Protein AF-A0A7G3B2Z1-F1 (afdb_monomer_lite)

Organism: Lutzomyia longipalpis (NCBI:txid7200)

pLDDT: mean 81.52, std 16.43, range [36.75, 95.81]

Sequence (131 aa):
MLILCGLMNSGLSIYLVARVGRSHYLDTGIISGFSAVALGFLGFRSRQCEWLPNRNYTSGYILVTVFSLLNCCGLLVLLALHPIPGTPIHDITTGVVLGLSSLTLLLISLGAISSRWCRSPPPDNRVDYVH

Foldseek 3Di:
DLLVLLCLQLVLLVVCCVPVNDDPLSVLSNVLSVLSNVVVVVVVVVCVPDVDDDPVLVVLNVVLSVLSVVLSVLSVCCVPVVDDPPDPSVVVSSVSNSVSSVVSVVSSVVSVVVCVVCVDPDPPPPPPPDD

Secondary structure (DSSP, 8-state):
-HHHHHHHHHHHHHHHHHHH---HHHHHHHHHHHHHHHHHHHHHHHHHH-SS--HHHHHHHHHHHHHHHHHHHHHHHHHHH-PPTTSHHHHHHHHHHHHHHHHHHHHHHHHHHHHHHT-SPPP--------

Structure (mmCIF, N/CA/C/O backbone):
data_AF-A0A7G3B2Z1-F1
#
_entry.id   AF-A0A7G3B2Z1-F1
#
loop_
_atom_site.group_PDB
_atom_site.id
_atom_site.type_symbol
_atom_site.label_atom_id
_atom_site.label_alt_id
_atom_site.label_comp_id
_atom_site.label_asym_id
_atom_site.label_entity_id
_atom_site.label_seq_id
_atom_site.pdbx_PDB_ins_code
_atom_site.Cartn_x
_atom_site.Cartn_y
_atom_site.Cartn_z
_atom_site.occupancy
_atom_site.B_iso_or_equiv
_atom_site.auth_seq_id
_atom_site.auth_comp_id
_atom_site.auth_asym_id
_atom_site.auth_atom_id
_atom_site.pdbx_PDB_model_num
ATOM 1 N N . MET A 1 1 ? 9.091 -7.914 -0.107 1.00 82.25 1 MET A N 1
ATOM 2 C CA . MET A 1 1 ? 8.582 -6.875 0.813 1.00 82.25 1 MET A CA 1
ATOM 3 C C . MET A 1 1 ? 7.325 -6.222 0.272 1.00 82.25 1 MET A C 1
ATOM 5 O O . MET A 1 1 ? 6.285 -6.498 0.842 1.00 82.25 1 MET A O 1
ATOM 9 N N . LEU A 1 2 ? 7.356 -5.503 -0.859 1.00 87.94 2 LEU A N 1
ATOM 10 C CA . LEU A 1 2 ? 6.140 -4.882 -1.412 1.00 87.94 2 LEU A CA 1
ATOM 11 C C . LEU A 1 2 ? 4.986 -5.871 -1.673 1.00 87.94 2 LEU A C 1
ATOM 13 O O . LEU A 1 2 ? 3.862 -5.593 -1.282 1.00 87.94 2 LEU A O 1
ATOM 17 N N . ILE A 1 3 ? 5.269 -7.050 -2.248 1.00 91.19 3 ILE A N 1
ATOM 18 C CA . ILE A 1 3 ? 4.255 -8.105 -2.463 1.00 91.19 3 ILE A CA 1
ATOM 19 C C . ILE A 1 3 ? 3.600 -8.525 -1.138 1.00 91.19 3 ILE A C 1
ATOM 21 O O . ILE A 1 3 ? 2.381 -8.567 -1.040 1.00 91.19 3 ILE A O 1
ATOM 25 N N . LEU A 1 4 ? 4.405 -8.796 -0.105 1.00 91.94 4 LEU A N 1
ATOM 26 C CA . LEU A 1 4 ? 3.907 -9.204 1.212 1.00 91.94 4 LEU A CA 1
ATOM 27 C C . LEU A 1 4 ? 3.074 -8.093 1.863 1.00 91.94 4 LEU A C 1
ATOM 29 O O . LEU A 1 4 ? 1.978 -8.363 2.339 1.00 91.94 4 LEU A O 1
ATOM 33 N N . CYS A 1 5 ? 3.543 -6.841 1.821 1.00 91.50 5 CYS A N 1
ATOM 34 C CA . CYS A 1 5 ? 2.786 -5.699 2.337 1.00 91.50 5 CYS A CA 1
ATOM 35 C C . CYS A 1 5 ? 1.478 -5.469 1.568 1.00 91.50 5 CYS A C 1
ATOM 37 O O . CYS A 1 5 ? 0.464 -5.167 2.185 1.00 91.50 5 CYS A O 1
ATOM 39 N N . GLY A 1 6 ? 1.472 -5.642 0.244 1.00 92.44 6 GLY A N 1
ATOM 40 C CA . GLY A 1 6 ? 0.263 -5.526 -0.571 1.00 92.44 6 GLY A CA 1
ATOM 41 C C . GLY A 1 6 ? -0.763 -6.622 -0.263 1.00 92.44 6 GLY A C 1
ATOM 42 O O . GLY A 1 6 ? -1.956 -6.331 -0.141 1.00 92.44 6 GLY A O 1
ATOM 43 N N . LEU A 1 7 ? -0.306 -7.863 -0.054 1.00 94.81 7 LEU A N 1
ATOM 44 C CA . LEU A 1 7 ? -1.153 -8.973 0.397 1.00 94.81 7 LEU A CA 1
ATOM 45 C C . LEU A 1 7 ? -1.700 -8.735 1.808 1.00 94.81 7 LEU A C 1
ATOM 47 O O . LEU A 1 7 ? -2.886 -8.942 2.038 1.00 94.81 7 LEU A O 1
ATOM 51 N N . MET A 1 8 ? -0.877 -8.252 2.741 1.00 94.50 8 MET A N 1
ATOM 52 C CA . MET A 1 8 ? -1.336 -7.902 4.089 1.00 94.50 8 MET A CA 1
ATOM 53 C C . MET A 1 8 ? -2.338 -6.743 4.071 1.00 94.50 8 MET A C 1
ATOM 55 O O . MET A 1 8 ? -3.372 -6.855 4.717 1.00 94.50 8 MET A O 1
ATOM 59 N N . ASN A 1 9 ? -2.101 -5.678 3.298 1.00 93.94 9 ASN A N 1
ATOM 60 C CA . ASN A 1 9 ? -3.034 -4.548 3.194 1.00 93.94 9 ASN A CA 1
ATOM 61 C C . ASN A 1 9 ? -4.385 -4.966 2.619 1.00 93.94 9 ASN A C 1
ATOM 63 O O . ASN A 1 9 ? -5.424 -4.634 3.187 1.00 93.94 9 ASN A O 1
ATOM 67 N N . SER A 1 10 ? -4.380 -5.705 1.508 1.00 94.75 10 SER A N 1
ATOM 68 C CA . SER A 1 10 ? -5.613 -6.210 0.898 1.00 94.75 10 SER A CA 1
ATOM 69 C C . SER A 1 10 ? -6.315 -7.220 1.809 1.00 94.75 10 SER A C 1
ATOM 71 O O . SER A 1 10 ? -7.514 -7.092 2.032 1.00 94.75 10 SER A O 1
ATOM 73 N N . GLY A 1 11 ? -5.575 -8.153 2.413 1.00 95.00 11 GLY A N 1
ATOM 74 C CA . GLY A 1 11 ? -6.103 -9.144 3.349 1.00 95.00 11 GLY A CA 1
ATOM 75 C C . GLY A 1 11 ? -6.731 -8.526 4.599 1.00 95.00 11 GLY A C 1
ATOM 76 O O . GLY A 1 11 ? -7.875 -8.846 4.918 1.00 95.00 11 GLY A O 1
ATOM 77 N N . LEU A 1 12 ? -6.036 -7.600 5.275 1.00 93.50 12 LEU A N 1
ATOM 78 C CA . LEU A 1 12 ? -6.590 -6.887 6.433 1.00 93.50 12 LEU A CA 1
ATOM 79 C C . LEU A 1 12 ? -7.799 -6.044 6.043 1.00 93.50 12 LEU A C 1
ATOM 81 O O . LEU A 1 12 ? -8.779 -6.014 6.780 1.00 93.50 12 LEU A O 1
ATOM 85 N N . SER A 1 13 ? -7.746 -5.377 4.890 1.00 93.19 13 SER A N 1
ATOM 86 C CA . SER A 1 13 ? -8.855 -4.537 4.443 1.00 93.19 13 SER A CA 1
ATOM 87 C C . SER A 1 13 ? -10.095 -5.383 4.135 1.00 93.19 13 SER A C 1
ATOM 89 O O . SER A 1 13 ? -11.176 -5.052 4.607 1.00 93.19 13 SER A O 1
ATOM 91 N N . ILE A 1 14 ? -9.949 -6.524 3.447 1.00 94.62 14 ILE A N 1
ATOM 92 C CA . ILE A 1 14 ? -11.046 -7.484 3.213 1.00 94.62 14 ILE A CA 1
ATOM 93 C C . ILE A 1 14 ? -11.581 -8.036 4.539 1.00 94.62 14 ILE A C 1
ATOM 95 O O . ILE A 1 14 ? -12.794 -8.121 4.727 1.00 94.62 14 ILE A O 1
ATOM 99 N N . TYR A 1 15 ? -10.694 -8.382 5.474 1.00 94.38 15 TYR A N 1
ATOM 100 C CA . TYR A 1 15 ? -11.091 -8.871 6.792 1.00 94.38 15 TYR A CA 1
ATOM 101 C C . TYR A 1 15 ? -11.908 -7.828 7.569 1.00 94.38 15 TYR A C 1
ATOM 103 O O . TYR A 1 15 ? -12.960 -8.149 8.124 1.00 94.38 15 TYR A O 1
ATOM 111 N N . LEU A 1 16 ? -11.465 -6.569 7.575 1.00 91.12 16 LEU A N 1
ATOM 112 C CA . LEU A 1 16 ? -12.187 -5.474 8.220 1.00 91.12 16 LEU A CA 1
ATOM 113 C C . LEU A 1 16 ? -13.525 -5.193 7.526 1.00 91.12 16 LEU A C 1
ATOM 115 O O . LEU A 1 16 ? -14.514 -4.991 8.226 1.00 91.12 16 LEU A O 1
ATOM 119 N N . VAL A 1 17 ? -13.602 -5.286 6.191 1.00 93.25 17 VAL A N 1
ATOM 120 C CA . VAL A 1 17 ? -14.882 -5.191 5.460 1.00 93.25 17 VAL A CA 1
ATOM 121 C C . VAL A 1 17 ? -15.844 -6.287 5.909 1.00 93.25 17 VAL A C 1
ATOM 123 O O . VAL A 1 17 ? -17.021 -6.013 6.137 1.00 93.25 17 VAL A O 1
ATOM 126 N N . ALA A 1 18 ? -15.354 -7.517 6.081 1.00 92.19 18 ALA A N 1
ATOM 127 C CA . ALA A 1 18 ? -16.176 -8.644 6.512 1.00 92.19 18 ALA A CA 1
ATOM 128 C C . ALA A 1 18 ? -16.678 -8.516 7.964 1.00 92.19 18 ALA A C 1
ATOM 130 O O . ALA A 1 18 ? -17.726 -9.066 8.293 1.00 92.19 18 ALA A O 1
ATOM 131 N N . ARG A 1 19 ? -15.942 -7.819 8.842 1.00 89.19 19 ARG A N 1
ATOM 132 C CA . ARG A 1 19 ? -16.263 -7.710 10.279 1.00 89.19 19 ARG A CA 1
ATOM 133 C C . ARG A 1 19 ? -17.006 -6.434 10.658 1.00 89.19 19 ARG A C 1
ATOM 135 O O . ARG A 1 19 ? -17.924 -6.497 11.466 1.00 89.19 19 ARG A O 1
ATOM 142 N N . VAL A 1 20 ? -16.569 -5.292 10.135 1.00 85.44 20 VAL A N 1
ATOM 143 C CA . VAL A 1 20 ? -17.062 -3.951 10.499 1.00 85.44 20 VAL A CA 1
ATOM 144 C C . VAL A 1 20 ? -18.074 -3.438 9.472 1.00 85.44 20 VAL A C 1
ATOM 146 O O . VAL A 1 20 ? -18.890 -2.573 9.777 1.00 85.44 20 VAL A O 1
ATOM 149 N N . GLY A 1 21 ? -18.062 -4.006 8.267 1.00 87.25 21 GLY A N 1
ATOM 150 C CA . GLY A 1 21 ? -18.872 -3.559 7.146 1.00 87.25 21 GLY A CA 1
ATOM 151 C C . GLY A 1 21 ? -18.062 -2.747 6.143 1.00 87.25 21 GLY A C 1
ATOM 152 O O . GLY A 1 21 ? -16.883 -2.439 6.327 1.00 87.25 21 GLY A O 1
ATOM 153 N N . ARG A 1 22 ? -18.707 -2.430 5.022 1.00 88.00 22 ARG A N 1
ATOM 154 C CA . ARG A 1 22 ? -18.057 -1.778 3.888 1.00 88.00 22 ARG A CA 1
ATOM 155 C C . ARG A 1 22 ? -17.885 -0.280 4.131 1.00 88.00 22 ARG A C 1
ATOM 157 O O . ARG A 1 22 ? -18.822 0.401 4.537 1.00 88.00 22 ARG A O 1
ATOM 164 N N . SER A 1 23 ? -16.705 0.239 3.813 1.00 89.94 23 SER A N 1
ATOM 165 C CA . SER A 1 23 ? -16.381 1.662 3.901 1.00 89.94 23 SER A CA 1
ATOM 166 C C . SER A 1 23 ? -15.413 2.069 2.786 1.00 89.94 23 SER A C 1
ATOM 168 O O . SER A 1 23 ? -14.662 1.247 2.257 1.00 89.94 23 SER A O 1
ATOM 170 N N . HIS A 1 24 ? -15.408 3.356 2.431 1.00 89.69 24 HIS A N 1
ATOM 171 C CA . HIS A 1 24 ? -14.580 3.859 1.331 1.00 89.69 24 HIS A CA 1
ATOM 172 C C . HIS A 1 24 ? -13.075 3.688 1.573 1.00 89.69 24 HIS A C 1
ATOM 174 O O . HIS A 1 24 ? -12.347 3.336 0.646 1.00 89.69 24 HIS A O 1
ATOM 180 N N . TYR A 1 25 ? -12.599 3.888 2.808 1.00 90.56 25 TYR A N 1
ATOM 181 C CA . TYR A 1 25 ? -11.176 3.736 3.120 1.00 90.56 25 TYR A CA 1
ATOM 182 C C . TYR A 1 25 ? -10.704 2.287 2.941 1.00 90.56 25 TYR A C 1
ATOM 184 O O . TYR A 1 25 ? -9.618 2.064 2.405 1.00 90.56 25 TYR A O 1
ATOM 192 N N . LEU A 1 26 ? -11.542 1.301 3.281 1.00 91.75 26 LEU A N 1
ATOM 193 C CA . LEU A 1 26 ? -11.227 -0.113 3.082 1.00 91.75 26 LEU A CA 1
ATOM 194 C C . LEU A 1 26 ? -11.223 -0.492 1.601 1.00 91.75 26 LEU A C 1
ATOM 196 O O . LEU A 1 26 ? -10.284 -1.147 1.153 1.00 91.75 26 LEU A O 1
ATOM 200 N N . ASP A 1 27 ? -12.200 -0.023 0.820 1.00 94.31 27 ASP A N 1
ATOM 201 C CA . ASP A 1 27 ? -12.246 -0.274 -0.627 1.00 94.31 27 ASP A CA 1
ATOM 202 C C . ASP A 1 27 ? -10.980 0.267 -1.322 1.00 94.31 27 ASP A C 1
ATOM 204 O O . ASP A 1 27 ? -10.341 -0.433 -2.114 1.00 94.31 27 ASP A O 1
ATOM 208 N N . THR A 1 28 ? -10.544 1.483 -0.970 1.00 92.12 28 THR A N 1
ATOM 209 C CA . THR A 1 28 ? -9.281 2.044 -1.485 1.00 92.12 28 THR A CA 1
ATOM 210 C C . THR A 1 28 ? -8.041 1.295 -0.984 1.00 92.12 28 THR A C 1
ATOM 212 O O . THR A 1 28 ? -7.069 1.139 -1.730 1.00 92.12 28 THR A O 1
ATOM 215 N N . GLY A 1 29 ? -8.075 0.773 0.246 1.00 92.25 29 GLY A N 1
ATOM 216 C CA . GLY A 1 29 ? -7.034 -0.085 0.813 1.00 92.25 29 GLY A CA 1
ATOM 217 C C . GLY A 1 29 ? -6.866 -1.393 0.035 1.00 92.25 29 GLY A C 1
ATOM 218 O O . GLY A 1 29 ? -5.743 -1.795 -0.272 1.00 92.25 29 GLY A O 1
ATOM 219 N N . ILE A 1 30 ? -7.972 -2.012 -0.386 1.00 95.25 30 ILE A N 1
ATOM 220 C CA . ILE A 1 30 ? -7.963 -3.228 -1.212 1.00 95.25 30 ILE A CA 1
ATOM 221 C C . ILE A 1 30 ? -7.344 -2.940 -2.583 1.00 95.25 30 ILE A C 1
ATOM 223 O O . ILE A 1 30 ? -6.418 -3.641 -3.000 1.00 95.25 30 ILE A O 1
ATOM 227 N N . ILE A 1 31 ? -7.812 -1.892 -3.269 1.00 95.12 31 ILE A N 1
ATOM 228 C CA . ILE A 1 31 ? -7.330 -1.528 -4.612 1.00 95.12 31 ILE A CA 1
ATOM 229 C C . ILE A 1 31 ? -5.837 -1.177 -4.573 1.00 95.12 31 ILE A C 1
ATOM 231 O O . ILE A 1 31 ? -5.057 -1.674 -5.390 1.00 95.12 31 ILE A O 1
ATOM 235 N N . SER A 1 32 ? -5.416 -0.370 -3.593 1.00 94.06 32 SER A N 1
ATOM 236 C CA . SER A 1 32 ? -4.002 -0.028 -3.407 1.00 94.06 32 SER A CA 1
ATOM 237 C C . SER A 1 32 ? -3.152 -1.263 -3.084 1.00 94.06 32 SER A C 1
ATOM 239 O O . SER A 1 32 ? -2.099 -1.446 -3.699 1.00 94.06 32 SER A O 1
ATOM 241 N N . GLY A 1 33 ? -3.635 -2.172 -2.230 1.00 93.12 33 GLY A N 1
ATOM 242 C CA . GLY A 1 33 ? -2.975 -3.442 -1.918 1.00 93.12 33 GLY A CA 1
ATOM 243 C C . GLY A 1 33 ? -2.752 -4.319 -3.153 1.00 93.12 33 GLY A C 1
ATOM 244 O O . GLY A 1 33 ? -1.622 -4.736 -3.412 1.00 93.12 33 GLY A O 1
ATOM 245 N N . PHE A 1 34 ? -3.787 -4.533 -3.972 1.00 94.38 34 PHE A N 1
ATOM 246 C CA . PHE A 1 34 ? -3.660 -5.291 -5.224 1.00 94.38 34 PHE A CA 1
ATOM 247 C C . PHE A 1 34 ? -2.708 -4.622 -6.220 1.00 94.38 34 PHE A C 1
ATOM 249 O O . PHE A 1 34 ? -1.882 -5.302 -6.835 1.00 94.38 34 PHE A O 1
ATOM 256 N N . SER A 1 35 ? -2.768 -3.294 -6.352 1.00 92.94 35 SER A N 1
ATOM 257 C CA . SER A 1 35 ? -1.857 -2.557 -7.234 1.00 92.94 35 SER A CA 1
ATOM 258 C C . SER A 1 35 ? -0.390 -2.681 -6.793 1.00 92.94 35 SER A C 1
ATOM 260 O O . SER A 1 35 ? 0.494 -2.858 -7.634 1.00 92.94 35 SER A O 1
ATOM 262 N N . ALA A 1 36 ? -0.126 -2.687 -5.481 1.00 92.19 36 ALA A N 1
ATOM 263 C CA . ALA A 1 36 ? 1.206 -2.888 -4.920 1.00 92.19 36 ALA A CA 1
ATOM 264 C C . ALA A 1 36 ? 1.722 -4.317 -5.157 1.00 92.19 36 ALA A C 1
ATOM 266 O O . ALA A 1 36 ? 2.899 -4.499 -5.475 1.00 92.19 36 ALA A O 1
ATOM 267 N N . VAL A 1 37 ? 0.852 -5.331 -5.071 1.00 93.06 37 VAL A N 1
ATOM 268 C 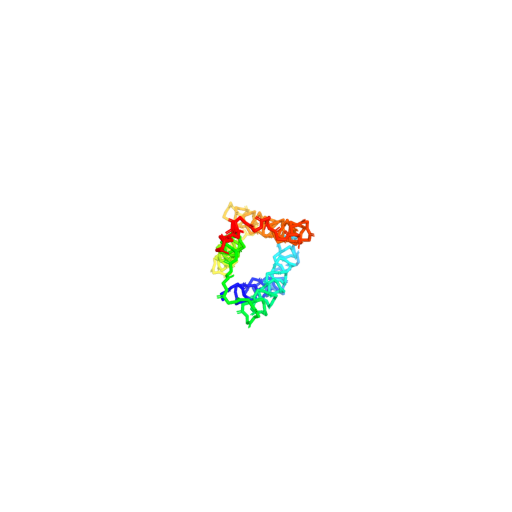CA . VAL A 1 37 ? 1.194 -6.718 -5.436 1.00 93.06 37 VAL A CA 1
ATOM 269 C C . VAL A 1 37 ? 1.556 -6.814 -6.917 1.00 93.06 37 VAL A C 1
ATOM 271 O O . VAL A 1 37 ? 2.609 -7.362 -7.249 1.00 93.06 37 VAL A O 1
ATOM 274 N N . ALA A 1 38 ? 0.735 -6.239 -7.801 1.00 90.50 38 ALA A N 1
ATOM 275 C CA . ALA A 1 38 ? 0.992 -6.227 -9.240 1.00 90.50 38 ALA A CA 1
ATOM 276 C C . ALA A 1 38 ? 2.334 -5.550 -9.571 1.00 90.50 38 ALA A C 1
ATOM 278 O O . ALA A 1 38 ? 3.153 -6.122 -10.294 1.00 90.50 38 ALA A O 1
ATOM 279 N N . LEU A 1 39 ? 2.609 -4.381 -8.977 1.00 88.44 39 LEU A N 1
ATOM 280 C CA . LEU A 1 39 ? 3.897 -3.700 -9.127 1.00 88.44 39 LEU A CA 1
ATOM 281 C C . LEU A 1 39 ? 5.056 -4.534 -8.558 1.00 88.44 39 LEU A C 1
ATOM 283 O O . LEU A 1 39 ? 6.131 -4.582 -9.151 1.00 88.44 39 LEU A O 1
ATOM 287 N N . GLY A 1 40 ? 4.841 -5.224 -7.438 1.00 86.06 40 GLY A N 1
ATOM 288 C CA . GLY A 1 40 ? 5.819 -6.126 -6.839 1.00 86.06 40 GLY A CA 1
ATOM 289 C C . GLY A 1 40 ? 6.212 -7.284 -7.762 1.00 86.06 40 GLY A C 1
ATOM 290 O O . GLY A 1 40 ? 7.402 -7.570 -7.899 1.00 86.06 40 GLY A O 1
ATOM 291 N N . PHE A 1 41 ? 5.246 -7.908 -8.444 1.00 84.69 41 PHE A N 1
ATOM 292 C CA . PHE A 1 41 ? 5.519 -8.948 -9.445 1.00 84.69 41 PHE A CA 1
ATOM 293 C C . PHE A 1 41 ? 6.256 -8.400 -10.671 1.00 84.69 41 PHE A C 1
ATOM 295 O O . PHE A 1 41 ? 7.223 -9.012 -11.131 1.00 84.69 41 PHE A O 1
ATOM 302 N N . LEU A 1 42 ? 5.849 -7.229 -11.172 1.00 78.62 42 LEU A N 1
ATOM 303 C CA . LEU A 1 42 ? 6.535 -6.559 -12.282 1.00 78.62 42 LEU A CA 1
ATOM 304 C C . LEU A 1 42 ? 7.989 -6.213 -11.919 1.00 78.62 42 LEU A C 1
ATOM 306 O O . LEU A 1 42 ? 8.899 -6.464 -12.710 1.00 78.62 42 LEU A O 1
ATOM 310 N N . GLY A 1 43 ? 8.224 -5.719 -10.701 1.00 71.06 43 GLY A N 1
ATOM 311 C CA . GLY A 1 43 ? 9.562 -5.432 -10.181 1.00 71.06 43 GLY A CA 1
ATOM 312 C C . GLY A 1 43 ? 10.420 -6.686 -9.978 1.00 71.06 43 GLY A C 1
ATOM 313 O O . GLY A 1 43 ? 11.622 -6.656 -10.246 1.00 71.06 43 GLY A O 1
ATOM 314 N N . PHE A 1 44 ? 9.820 -7.805 -9.557 1.00 66.75 44 PHE A N 1
ATOM 315 C CA . PHE A 1 44 ? 10.525 -9.086 -9.434 1.00 66.75 44 PHE A CA 1
ATOM 316 C C . PHE A 1 44 ? 10.991 -9.608 -10.800 1.00 66.75 44 PHE A C 1
ATOM 318 O O . PHE A 1 44 ? 12.145 -10.008 -10.942 1.00 66.75 44 PHE A O 1
ATOM 325 N N . ARG A 1 45 ? 10.123 -9.530 -11.819 1.00 58.53 45 ARG A N 1
ATOM 326 C CA . ARG A 1 45 ? 10.440 -9.947 -13.193 1.00 58.53 45 ARG A CA 1
ATOM 327 C C . ARG A 1 45 ? 11.496 -9.048 -13.848 1.00 58.53 45 ARG A C 1
ATOM 329 O O . ARG A 1 45 ? 12.382 -9.559 -14.520 1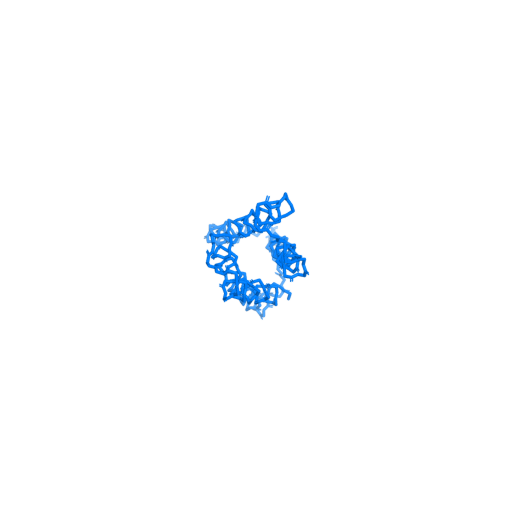.00 58.53 45 ARG A O 1
ATOM 336 N N . SER A 1 46 ? 11.445 -7.733 -13.614 1.00 57.31 46 SER A N 1
ATOM 337 C CA . SER A 1 46 ? 12.455 -6.780 -14.109 1.00 57.31 46 SER A CA 1
ATOM 338 C C . SER A 1 46 ? 13.860 -7.081 -13.564 1.00 57.31 46 SER A C 1
ATOM 340 O O . SER A 1 46 ? 14.817 -7.127 -14.334 1.00 57.31 46 SER A O 1
ATOM 342 N N . ARG A 1 47 ? 13.988 -7.397 -1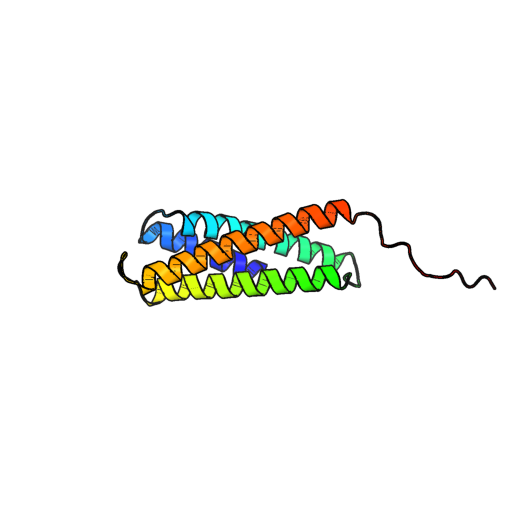2.267 1.00 53.62 47 ARG A N 1
ATOM 343 C CA . ARG A 1 47 ? 15.279 -7.730 -11.631 1.00 53.62 47 ARG A CA 1
ATOM 344 C C . ARG A 1 47 ? 15.952 -8.999 -12.156 1.00 53.62 47 ARG A C 1
ATOM 346 O O . ARG A 1 47 ? 17.162 -9.128 -12.012 1.00 53.62 47 ARG A O 1
ATOM 353 N N . GLN A 1 48 ? 15.195 -9.939 -12.719 1.00 53.59 48 GLN A N 1
ATOM 354 C CA . GLN A 1 48 ? 15.764 -11.158 -13.302 1.00 53.59 48 GLN A CA 1
ATOM 355 C C . GLN A 1 48 ? 16.340 -10.928 -14.709 1.00 53.59 48 GLN A C 1
ATOM 357 O O . GLN A 1 48 ? 17.169 -11.721 -15.146 1.00 53.59 48 GLN A O 1
ATOM 362 N N . CYS A 1 49 ? 15.930 -9.859 -15.406 1.00 46.91 49 CYS A N 1
ATOM 363 C CA . CYS A 1 49 ? 16.323 -9.592 -16.794 1.00 46.91 49 CYS A CA 1
ATOM 364 C C . CYS A 1 49 ? 17.304 -8.418 -16.965 1.00 46.91 49 CYS A C 1
ATOM 366 O O . CYS A 1 49 ? 18.011 -8.393 -17.967 1.00 46.91 49 CYS A O 1
ATOM 368 N N . GLU A 1 50 ? 17.402 -7.484 -16.014 1.00 49.38 50 GLU A N 1
ATOM 369 C CA . GLU A 1 50 ? 18.382 -6.388 -16.054 1.00 49.38 50 GLU A CA 1
ATOM 370 C C . GLU A 1 50 ? 19.259 -6.392 -14.797 1.00 49.38 50 GLU A C 1
ATOM 372 O O . GLU A 1 50 ? 18.797 -6.177 -13.676 1.00 49.38 50 GLU A O 1
ATOM 377 N N . TRP A 1 51 ? 20.552 -6.656 -14.996 1.00 38.53 51 TRP A N 1
ATOM 378 C CA . TRP A 1 51 ? 21.527 -6.916 -13.932 1.00 38.53 51 TRP A CA 1
ATOM 379 C C . TRP A 1 51 ? 21.968 -5.669 -13.143 1.00 38.53 51 TRP A C 1
ATOM 381 O O . TRP A 1 51 ? 22.672 -5.805 -12.147 1.00 38.53 51 TRP A O 1
ATOM 391 N N . LEU A 1 52 ? 21.536 -4.460 -13.523 1.00 36.75 52 LEU A N 1
ATOM 392 C CA . LEU A 1 52 ? 21.696 -3.256 -12.703 1.00 36.75 52 LEU A CA 1
ATOM 393 C C . LEU A 1 52 ? 20.487 -2.320 -12.856 1.00 36.75 52 LEU A C 1
ATOM 395 O O . LEU A 1 52 ? 20.219 -1.841 -13.956 1.00 36.75 52 LEU A O 1
ATOM 399 N N . PRO A 1 53 ? 19.765 -2.011 -11.763 1.00 48.06 53 PRO A N 1
ATOM 400 C CA . PRO A 1 53 ? 18.611 -1.136 -11.828 1.00 48.06 53 PR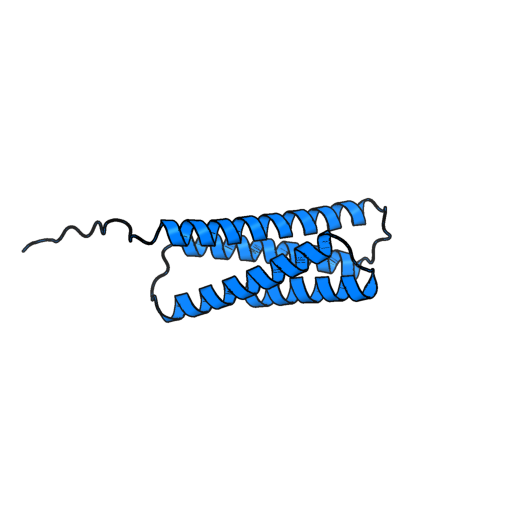O A CA 1
ATOM 401 C C . PRO A 1 53 ? 19.062 0.311 -12.024 1.00 48.06 53 PRO A C 1
ATOM 403 O O . PRO A 1 53 ? 19.912 0.821 -11.290 1.00 48.06 53 PRO A O 1
ATOM 406 N N . ASN A 1 54 ? 18.430 1.015 -12.961 1.00 54.19 54 ASN A N 1
ATOM 407 C CA . ASN A 1 54 ? 18.527 2.467 -13.024 1.00 54.19 54 ASN A CA 1
ATOM 408 C C . ASN A 1 54 ? 18.115 3.052 -11.649 1.00 54.19 54 ASN A C 1
ATOM 410 O O . ASN A 1 54 ? 17.040 2.759 -11.114 1.00 54.19 54 ASN A O 1
ATOM 414 N N . ARG A 1 55 ? 19.011 3.831 -11.028 1.00 57.28 55 ARG A N 1
ATOM 415 C CA . ARG A 1 55 ? 18.967 4.222 -9.603 1.00 57.28 55 ARG A CA 1
ATOM 416 C C . ARG A 1 55 ? 17.658 4.926 -9.210 1.00 57.28 55 ARG A C 1
ATOM 418 O O . ARG A 1 55 ? 17.160 4.711 -8.105 1.00 57.28 55 ARG A O 1
ATOM 425 N N . ASN A 1 56 ? 17.054 5.674 -10.138 1.00 59.16 56 ASN A N 1
ATOM 426 C CA . ASN A 1 56 ? 15.759 6.334 -9.934 1.00 59.16 56 ASN A CA 1
ATOM 427 C C . ASN A 1 56 ? 14.590 5.351 -9.752 1.00 59.16 56 ASN A C 1
ATOM 429 O O . ASN A 1 56 ? 13.717 5.592 -8.919 1.00 59.16 56 ASN A O 1
ATOM 433 N N . TYR A 1 57 ? 14.591 4.210 -10.449 1.00 62.91 57 TYR A N 1
ATOM 434 C CA . TYR A 1 57 ? 13.529 3.202 -10.316 1.00 62.91 57 TYR A CA 1
ATOM 435 C C . TYR A 1 57 ? 13.576 2.491 -8.959 1.00 62.91 57 TYR A C 1
ATOM 437 O O . TYR A 1 57 ? 12.543 2.121 -8.400 1.00 62.91 57 TYR A O 1
ATOM 445 N N . THR A 1 58 ? 14.775 2.355 -8.386 1.00 72.44 58 THR A N 1
ATOM 446 C CA . THR A 1 58 ? 14.958 1.731 -7.069 1.00 72.44 58 THR A CA 1
ATOM 447 C C . THR A 1 58 ? 14.414 2.622 -5.949 1.00 72.44 58 THR A C 1
ATOM 449 O O . THR A 1 58 ? 13.777 2.121 -5.024 1.00 72.44 58 THR A O 1
ATOM 452 N N . SER A 1 59 ? 14.603 3.943 -6.050 1.00 79.81 59 SER A N 1
ATOM 453 C CA . SER A 1 59 ? 14.103 4.906 -5.059 1.00 79.81 59 SER A CA 1
ATOM 454 C C . SER A 1 59 ? 12.571 4.909 -4.974 1.00 79.81 59 SER A C 1
ATOM 456 O O . SER A 1 59 ? 12.021 4.778 -3.879 1.00 79.81 59 SER A O 1
ATOM 458 N N . GLY A 1 60 ? 11.877 4.949 -6.119 1.00 83.50 60 GLY A N 1
ATOM 459 C CA . GLY A 1 60 ? 10.411 4.908 -6.157 1.00 83.50 60 GLY A CA 1
ATOM 460 C C . GLY A 1 60 ? 9.837 3.617 -5.567 1.00 83.50 60 GLY A C 1
ATOM 461 O O . GLY A 1 60 ? 8.896 3.657 -4.776 1.00 83.50 60 GLY A O 1
ATOM 462 N N . TYR A 1 61 ? 10.449 2.468 -5.872 1.00 84.44 61 TYR A N 1
ATOM 463 C CA . TYR A 1 61 ? 10.022 1.180 -5.320 1.00 84.44 61 TYR A CA 1
ATOM 464 C C . TYR A 1 61 ? 10.171 1.113 -3.790 1.00 84.44 61 TYR A C 1
ATOM 466 O O . TYR A 1 61 ? 9.282 0.605 -3.099 1.00 84.44 61 TYR A O 1
ATOM 474 N N . ILE A 1 62 ? 11.270 1.646 -3.245 1.00 87.81 62 ILE A N 1
ATOM 475 C CA . ILE A 1 62 ? 11.480 1.731 -1.791 1.00 87.81 62 ILE A CA 1
ATOM 476 C C . ILE A 1 62 ? 10.410 2.624 -1.157 1.00 87.81 62 ILE A C 1
ATOM 478 O O . ILE A 1 62 ? 9.791 2.224 -0.174 1.00 87.81 62 ILE A O 1
ATOM 482 N N . LEU A 1 63 ? 10.146 3.791 -1.744 1.00 90.50 63 LEU A N 1
ATOM 483 C CA . LEU A 1 63 ? 9.187 4.760 -1.216 1.00 90.50 63 LEU A CA 1
ATOM 484 C C . LEU A 1 63 ? 7.756 4.194 -1.171 1.00 90.50 63 LEU A C 1
ATOM 486 O O . LEU A 1 63 ? 7.100 4.252 -0.131 1.00 90.50 63 LEU A O 1
ATOM 490 N N . VAL A 1 64 ? 7.312 3.537 -2.248 1.00 91.50 64 VAL A N 1
ATOM 491 C CA . VAL A 1 64 ? 6.016 2.830 -2.292 1.00 91.50 64 VAL A CA 1
ATOM 492 C C . VAL A 1 64 ? 5.965 1.700 -1.254 1.00 91.50 64 VAL A C 1
ATOM 494 O O . VAL A 1 64 ? 4.936 1.489 -0.612 1.00 91.50 64 VAL A O 1
ATOM 497 N N . THR A 1 65 ? 7.081 0.999 -1.030 1.00 91.69 65 THR A N 1
ATOM 498 C CA . THR A 1 65 ? 7.161 -0.050 -0.000 1.00 91.69 65 THR A CA 1
ATOM 499 C C . THR A 1 65 ? 6.981 0.523 1.405 1.00 91.69 65 THR A C 1
ATOM 501 O O . THR A 1 65 ? 6.224 -0.046 2.189 1.00 91.69 65 THR A O 1
ATOM 504 N N . VAL A 1 66 ? 7.618 1.655 1.721 1.00 93.44 66 VAL A N 1
ATOM 505 C CA . VAL A 1 66 ? 7.490 2.316 3.032 1.00 93.44 66 VAL A CA 1
ATOM 506 C C . VAL A 1 66 ? 6.052 2.770 3.278 1.00 93.44 66 VAL A C 1
ATOM 508 O O . VAL A 1 66 ? 5.496 2.473 4.334 1.00 93.44 66 VAL A O 1
ATOM 511 N N . PHE A 1 67 ? 5.410 3.416 2.301 1.00 93.44 67 PHE A N 1
ATOM 512 C CA . PHE A 1 67 ? 4.012 3.837 2.442 1.00 93.44 67 PHE A CA 1
ATOM 513 C C . PHE A 1 67 ? 3.052 2.659 2.578 1.00 93.44 67 PHE A C 1
ATOM 515 O O . PHE A 1 67 ? 2.160 2.696 3.425 1.00 93.44 67 PHE A O 1
ATOM 522 N N . SER A 1 68 ? 3.275 1.572 1.835 1.00 92.44 68 SER A N 1
ATOM 523 C CA . SER A 1 68 ? 2.488 0.350 2.002 1.00 92.44 68 SER A CA 1
ATOM 524 C C . SER A 1 68 ? 2.641 -0.251 3.403 1.00 92.44 68 SER A C 1
ATOM 526 O O . SER A 1 68 ? 1.671 -0.803 3.923 1.00 92.44 68 SER A O 1
ATOM 528 N N . LEU A 1 69 ? 3.827 -0.156 4.008 1.00 94.00 69 LEU A N 1
ATOM 529 C CA . LEU A 1 69 ? 4.120 -0.691 5.338 1.00 94.00 69 LEU A CA 1
ATOM 530 C C . LEU A 1 69 ? 3.500 0.175 6.445 1.00 94.00 69 LEU A C 1
ATOM 532 O O . LEU A 1 69 ? 2.900 -0.363 7.374 1.00 94.00 69 LEU A O 1
ATOM 536 N N . LEU A 1 70 ? 3.550 1.504 6.299 1.00 94.00 70 LEU A N 1
ATOM 537 C CA . LEU A 1 70 ? 2.834 2.441 7.173 1.00 94.00 70 LEU A CA 1
ATOM 538 C C . LEU A 1 70 ? 1.316 2.234 7.106 1.00 94.00 70 LEU A C 1
ATOM 540 O O . LEU A 1 70 ? 0.654 2.220 8.141 1.00 94.00 70 LEU A O 1
ATOM 544 N N . ASN A 1 71 ? 0.771 2.004 5.909 1.00 93.75 71 ASN A N 1
ATOM 545 C CA . ASN A 1 71 ? -0.652 1.721 5.733 1.00 93.75 71 ASN A CA 1
ATOM 546 C C . ASN A 1 71 ? -1.059 0.414 6.440 1.00 93.75 71 ASN A C 1
ATOM 548 O O . ASN A 1 71 ? -2.066 0.364 7.143 1.00 93.75 71 ASN A O 1
ATOM 552 N N . CYS A 1 72 ? -0.210 -0.616 6.348 1.00 92.38 72 CYS A N 1
ATOM 553 C CA . CYS A 1 72 ? -0.420 -1.874 7.061 1.00 92.38 72 CYS A CA 1
ATOM 554 C C . CYS A 1 72 ? -0.403 -1.678 8.580 1.00 92.38 72 CYS A C 1
ATOM 556 O O . CYS A 1 72 ? -1.206 -2.287 9.283 1.00 92.38 72 CYS A O 1
ATOM 558 N N . CYS A 1 73 ? 0.482 -0.818 9.089 1.00 93.06 73 CYS A N 1
ATOM 559 C CA . CYS A 1 73 ? 0.509 -0.458 10.503 1.00 93.06 73 CYS A CA 1
ATOM 560 C C . CYS A 1 73 ? -0.806 0.216 10.929 1.00 93.06 73 CYS A C 1
ATOM 562 O O . CYS A 1 73 ? -1.399 -0.187 11.925 1.00 93.06 73 CYS A O 1
ATOM 564 N N . GLY A 1 74 ? -1.323 1.161 10.136 1.00 91.06 74 GLY A N 1
ATOM 565 C CA . GLY A 1 74 ? -2.621 1.798 10.393 1.00 91.06 74 GLY A CA 1
ATOM 566 C C . GLY A 1 74 ? -3.784 0.801 10.446 1.00 91.06 74 GLY A C 1
ATOM 567 O O . GLY A 1 74 ? -4.599 0.846 11.368 1.00 91.06 74 GLY A O 1
ATOM 568 N N . LEU A 1 75 ? -3.823 -0.156 9.514 1.00 91.12 75 LEU A N 1
ATOM 569 C CA . LEU A 1 75 ? -4.823 -1.231 9.511 1.00 91.12 75 LEU A CA 1
ATOM 570 C C . LEU A 1 75 ? -4.675 -2.178 10.713 1.00 91.12 75 LEU A C 1
ATOM 572 O O . LEU A 1 75 ? -5.680 -2.611 11.275 1.00 91.12 75 LEU A O 1
ATOM 576 N N . LEU A 1 76 ? -3.445 -2.480 11.142 1.00 92.69 76 LEU A N 1
ATOM 577 C CA . LEU A 1 76 ? -3.192 -3.279 12.345 1.00 92.69 76 LEU A CA 1
ATOM 578 C C . LEU A 1 76 ? -3.623 -2.552 13.619 1.00 92.69 76 LEU A C 1
ATOM 580 O O . LEU A 1 76 ? -4.160 -3.188 14.518 1.00 92.69 76 LEU A O 1
ATOM 584 N N . VAL A 1 77 ? -3.434 -1.233 13.697 1.00 90.38 77 VAL A N 1
ATOM 585 C CA . VAL A 1 77 ? -3.919 -0.419 14.821 1.00 90.38 77 VAL A CA 1
ATOM 586 C C . VAL A 1 77 ? -5.446 -0.450 14.889 1.00 90.38 77 VAL A C 1
ATOM 588 O O . VAL A 1 77 ? -5.996 -0.675 15.966 1.00 90.38 77 VAL A O 1
ATOM 591 N N . LEU A 1 78 ? -6.132 -0.298 13.750 1.00 88.69 78 LEU A N 1
ATOM 592 C CA . LEU A 1 78 ? -7.591 -0.442 13.672 1.00 88.69 78 LEU A CA 1
ATOM 593 C C . LEU A 1 78 ? -8.050 -1.833 14.129 1.00 88.69 78 LEU A C 1
ATOM 595 O O . LEU A 1 78 ? -9.019 -1.949 14.877 1.00 88.69 78 LEU A O 1
ATOM 599 N N . LEU A 1 79 ? -7.324 -2.873 13.716 1.00 90.44 79 LEU A N 1
ATOM 600 C CA . LEU A 1 79 ? -7.600 -4.251 14.107 1.00 90.44 79 LEU A CA 1
ATOM 601 C C . LEU A 1 79 ? -7.316 -4.520 15.593 1.00 90.44 79 LEU A C 1
ATOM 603 O O . LEU A 1 79 ? -8.037 -5.289 16.206 1.00 90.44 79 LEU A O 1
ATOM 607 N N . ALA A 1 80 ? -6.278 -3.929 16.182 1.00 89.38 80 ALA A N 1
ATOM 608 C CA . ALA A 1 80 ? -5.896 -4.195 17.569 1.00 89.38 80 ALA A CA 1
ATOM 609 C C . ALA A 1 80 ? -6.750 -3.411 18.572 1.00 89.38 80 ALA A C 1
ATOM 611 O O . ALA A 1 80 ? -7.120 -3.943 19.617 1.00 89.38 80 ALA A O 1
ATOM 612 N N . LEU A 1 81 ? -7.056 -2.148 18.266 1.00 86.25 81 LEU A N 1
ATOM 613 C CA . LEU A 1 81 ? -7.748 -1.253 19.193 1.00 86.25 81 LEU A CA 1
ATOM 614 C C . LEU A 1 81 ? -9.272 -1.306 19.071 1.00 86.25 81 LEU A C 1
ATOM 616 O O . LEU A 1 81 ? -9.942 -0.821 19.977 1.00 86.25 81 LEU A O 1
ATOM 620 N N . HIS A 1 82 ? -9.815 -1.856 17.976 1.00 83.12 82 HIS A N 1
ATOM 621 C CA . HIS A 1 82 ? -11.258 -1.889 17.701 1.00 83.12 82 HIS A CA 1
ATOM 622 C C . HIS A 1 82 ? -11.974 -0.568 18.071 1.00 83.12 82 HIS A C 1
ATOM 624 O O . HIS A 1 82 ? -12.951 -0.582 18.828 1.00 83.12 82 HIS A O 1
ATOM 630 N N . PRO A 1 83 ? -11.478 0.596 17.608 1.00 80.12 83 PRO A N 1
ATOM 631 C CA . PRO A 1 83 ? -11.995 1.865 18.086 1.00 80.12 83 PRO A CA 1
ATOM 632 C C . PRO A 1 83 ? -13.438 2.062 17.611 1.00 80.12 83 PRO A C 1
ATOM 634 O O . PRO A 1 83 ? -13.781 1.777 16.463 1.00 80.12 83 PRO A O 1
ATOM 637 N N . ILE A 1 84 ? -14.288 2.556 18.513 1.00 83.50 84 ILE A N 1
ATOM 638 C CA . ILE A 1 84 ? -15.701 2.812 18.226 1.00 83.50 84 ILE A CA 1
ATOM 639 C C . ILE A 1 84 ? -15.782 3.930 17.169 1.00 83.50 84 ILE A C 1
ATOM 641 O O . ILE A 1 84 ? -15.073 4.939 17.304 1.00 83.50 84 ILE A O 1
ATOM 645 N N . PRO A 1 85 ? -16.611 3.783 16.120 1.00 80.88 85 PRO A N 1
ATOM 646 C CA . PRO A 1 85 ? -16.785 4.822 15.110 1.00 80.88 85 PRO A CA 1
ATOM 647 C C . PRO A 1 85 ? -17.256 6.134 15.752 1.00 80.88 85 PRO A C 1
ATOM 649 O O . PRO A 1 85 ? -18.139 6.130 16.609 1.00 80.88 85 PRO A O 1
ATOM 652 N N . GLY A 1 86 ? -16.643 7.252 15.355 1.00 81.06 86 GLY A N 1
ATOM 653 C CA . GLY A 1 86 ? -16.867 8.578 15.949 1.00 81.06 86 GLY A CA 1
ATOM 654 C C . GLY A 1 86 ? -15.911 8.935 17.092 1.00 81.06 86 GLY A C 1
ATOM 655 O O . GLY A 1 86 ? -15.976 10.039 17.630 1.00 81.06 86 GLY A O 1
ATOM 656 N N . THR A 1 87 ? -14.998 8.034 17.471 1.00 87.50 87 THR A N 1
ATOM 657 C CA . THR A 1 87 ? -13.871 8.405 18.335 1.00 87.50 87 THR A CA 1
ATOM 658 C C . THR A 1 87 ? -12.789 9.132 17.526 1.00 87.50 87 THR A C 1
ATOM 660 O O . THR A 1 87 ? -12.510 8.739 16.391 1.00 87.50 87 THR A O 1
ATOM 663 N N . PRO A 1 88 ? -12.087 10.126 18.109 1.00 89.38 88 PRO A N 1
ATOM 664 C CA . PRO A 1 88 ? -11.026 10.853 17.405 1.00 89.38 88 PRO A CA 1
ATOM 665 C C . PRO A 1 88 ? -9.930 9.933 16.852 1.00 89.38 88 PRO A C 1
ATOM 667 O O . PRO A 1 88 ? -9.380 10.170 15.781 1.00 89.38 88 PRO A O 1
ATOM 670 N N . ILE A 1 89 ? -9.631 8.848 17.573 1.00 87.38 89 ILE A N 1
ATOM 671 C CA . ILE A 1 89 ? -8.632 7.853 17.172 1.00 87.38 89 ILE A CA 1
ATOM 672 C C . ILE A 1 89 ? -9.087 7.111 15.910 1.00 87.38 89 ILE A C 1
ATOM 674 O O . ILE A 1 89 ? -8.285 6.935 14.992 1.00 87.38 89 ILE A O 1
ATOM 678 N N . HIS A 1 90 ? -10.356 6.699 15.837 1.00 89.94 90 HIS A N 1
ATOM 679 C CA . HIS A 1 90 ? -10.913 6.051 14.649 1.00 89.94 90 HIS A CA 1
ATOM 680 C C . HIS A 1 90 ? -10.840 6.978 13.425 1.00 89.94 90 HIS A C 1
ATOM 682 O O . HIS A 1 90 ? -10.397 6.566 12.353 1.00 89.94 90 HIS A O 1
ATOM 688 N N . ASP A 1 91 ? -11.204 8.249 13.579 1.00 91.38 91 ASP A N 1
ATOM 689 C CA . ASP A 1 91 ? -11.267 9.180 12.447 1.00 91.38 91 ASP A CA 1
ATOM 690 C C . ASP A 1 91 ? -9.874 9.534 11.910 1.00 91.38 91 ASP A C 1
ATOM 692 O O . ASP A 1 91 ? -9.645 9.531 10.698 1.00 91.38 91 ASP A O 1
ATOM 696 N N . ILE A 1 92 ? -8.899 9.742 12.801 1.00 92.69 92 ILE A N 1
ATOM 697 C CA . ILE A 1 92 ? -7.507 9.988 12.401 1.00 92.69 92 ILE A CA 1
ATOM 698 C C . ILE A 1 92 ? -6.923 8.752 11.709 1.00 92.69 92 ILE A C 1
ATOM 700 O O . ILE A 1 92 ? -6.314 8.868 10.647 1.00 92.69 92 ILE A O 1
ATOM 704 N N . THR A 1 93 ? -7.106 7.559 12.280 1.00 91.75 93 THR A N 1
ATOM 705 C CA . THR A 1 93 ? -6.523 6.325 11.723 1.00 91.75 93 THR A CA 1
ATOM 706 C C . THR A 1 93 ? -7.122 5.966 10.366 1.00 91.75 93 THR A C 1
ATOM 708 O O . THR A 1 93 ? -6.373 5.673 9.432 1.00 91.75 93 THR A O 1
ATOM 711 N N . THR A 1 94 ? -8.443 6.055 10.210 1.00 92.62 94 THR A N 1
ATOM 712 C CA . THR A 1 94 ? -9.107 5.818 8.917 1.00 92.62 94 THR A CA 1
ATOM 713 C C . THR A 1 94 ? -8.723 6.863 7.867 1.00 92.62 94 THR A C 1
ATOM 715 O O . THR A 1 94 ? -8.477 6.500 6.714 1.00 92.62 94 THR A O 1
ATOM 718 N N . GLY A 1 95 ? -8.573 8.134 8.259 1.00 93.75 95 GLY A N 1
ATOM 719 C CA . GLY A 1 95 ? -8.062 9.197 7.391 1.00 93.75 95 GLY A CA 1
ATOM 720 C C . GLY A 1 95 ? -6.626 8.948 6.922 1.00 93.75 95 GLY A C 1
ATOM 721 O O . GLY A 1 95 ? -6.332 9.080 5.733 1.00 93.75 95 GLY A O 1
ATOM 722 N N . VAL A 1 96 ? -5.740 8.512 7.823 1.00 94.81 96 VAL A N 1
ATOM 723 C CA . VAL A 1 96 ? -4.357 8.135 7.483 1.00 94.81 96 VAL A CA 1
ATOM 724 C C . VAL A 1 96 ? -4.332 6.948 6.519 1.00 94.81 96 VAL A C 1
ATOM 726 O O . VAL A 1 96 ? -3.616 7.000 5.520 1.00 94.81 96 VAL A O 1
ATOM 729 N N . VAL A 1 97 ? -5.135 5.908 6.763 1.00 94.88 97 VAL A N 1
ATOM 730 C CA . VAL A 1 97 ? -5.226 4.734 5.876 1.00 94.88 97 VAL A CA 1
ATOM 731 C C . VAL A 1 97 ? -5.703 5.134 4.478 1.00 94.88 97 VAL A C 1
ATOM 733 O O . VAL A 1 97 ? -5.103 4.736 3.477 1.00 94.88 97 VAL A O 1
ATOM 736 N N . LEU A 1 98 ? -6.739 5.971 4.384 1.00 95.62 98 LEU A N 1
ATOM 737 C CA . LEU A 1 98 ? -7.238 6.487 3.106 1.00 95.62 98 LEU A CA 1
ATOM 738 C C . LEU A 1 98 ? -6.183 7.345 2.384 1.00 95.62 98 LEU A C 1
ATOM 740 O O . LEU A 1 98 ? -5.941 7.172 1.185 1.00 95.62 98 LEU A O 1
ATOM 744 N N . GLY A 1 99 ? -5.523 8.249 3.111 1.00 95.81 99 GLY A N 1
ATOM 745 C CA . GLY A 1 99 ? -4.478 9.124 2.578 1.00 95.81 99 GLY A CA 1
ATOM 746 C C . GLY A 1 99 ? -3.272 8.345 2.054 1.00 95.81 99 GLY A C 1
ATOM 747 O O . GLY A 1 99 ? -2.825 8.563 0.930 1.00 95.81 99 GLY A O 1
ATOM 748 N N . LEU A 1 100 ? -2.780 7.369 2.818 1.00 95.19 100 LEU A N 1
ATOM 749 C CA . LEU A 1 100 ? -1.666 6.524 2.389 1.00 95.19 100 LEU A CA 1
ATOM 750 C C . LEU A 1 100 ? -2.058 5.617 1.218 1.00 95.19 100 LEU A C 1
ATOM 752 O O . LEU A 1 100 ? -1.272 5.466 0.283 1.00 95.19 100 LEU A O 1
ATOM 756 N N . SER A 1 101 ? -3.268 5.053 1.219 1.00 95.00 101 SER A N 1
ATOM 757 C CA . SER A 1 101 ? -3.763 4.213 0.117 1.00 95.00 101 SER A CA 1
ATOM 758 C C . SER A 1 101 ? -3.856 4.996 -1.197 1.00 95.00 101 SER A C 1
ATOM 760 O O . SER A 1 101 ? -3.377 4.532 -2.235 1.00 95.00 101 SER A O 1
ATOM 762 N N . SER A 1 102 ? -4.420 6.206 -1.150 1.00 95.69 102 SER A N 1
ATOM 763 C CA . SER A 1 102 ? -4.541 7.089 -2.317 1.00 95.69 102 SER A CA 1
ATOM 764 C C . SER A 1 102 ? -3.183 7.590 -2.815 1.00 95.69 102 SER A C 1
ATOM 766 O O . SER A 1 102 ? -2.918 7.520 -4.016 1.00 95.69 102 SER A O 1
ATOM 768 N N . LEU A 1 103 ? -2.282 8.000 -1.915 1.00 94.50 103 LEU A N 1
ATOM 769 C CA . LEU A 1 103 ? -0.918 8.401 -2.271 1.00 94.50 103 LEU A CA 1
ATOM 770 C C . LEU A 1 103 ? -0.142 7.249 -2.924 1.00 94.50 103 LEU A C 1
ATOM 772 O O . LEU A 1 103 ? 0.554 7.447 -3.919 1.00 94.50 103 LEU A O 1
ATOM 776 N N . THR A 1 104 ? -0.297 6.032 -2.400 1.00 93.31 104 THR A N 1
ATOM 777 C CA . THR A 1 104 ? 0.331 4.830 -2.962 1.00 93.31 104 THR A CA 1
ATOM 778 C C . THR A 1 104 ? -0.167 4.574 -4.385 1.00 93.31 104 THR A C 1
ATOM 780 O O . THR A 1 104 ? 0.644 4.383 -5.289 1.00 93.31 104 THR A O 1
ATOM 783 N N . LEU A 1 105 ? -1.482 4.643 -4.621 1.00 94.44 105 LEU A N 1
ATOM 784 C CA . LEU A 1 105 ? -2.061 4.501 -5.962 1.00 94.44 105 LEU A CA 1
ATOM 785 C C . LEU A 1 105 ? -1.570 5.582 -6.927 1.00 94.44 105 LEU A C 1
ATOM 787 O O . LEU A 1 105 ? -1.199 5.273 -8.062 1.00 94.44 105 LEU A O 1
ATOM 791 N N . LEU A 1 106 ? -1.515 6.832 -6.467 1.00 94.62 106 LEU A N 1
ATOM 792 C CA . LEU A 1 106 ? -1.011 7.953 -7.251 1.00 94.62 106 LEU A CA 1
ATOM 793 C C . LEU A 1 106 ? 0.445 7.718 -7.667 1.00 94.62 106 LEU A C 1
ATOM 795 O O . LEU A 1 106 ? 0.768 7.840 -8.847 1.00 94.62 106 LEU A O 1
ATOM 799 N N . LEU A 1 107 ? 1.310 7.293 -6.747 1.00 91.25 107 LEU A N 1
ATOM 800 C CA . LEU A 1 107 ? 2.718 7.024 -7.045 1.00 91.25 107 LEU A CA 1
ATOM 801 C C . LEU A 1 107 ? 2.913 5.821 -7.967 1.00 91.25 107 LEU A C 1
ATOM 803 O O . LEU A 1 107 ? 3.754 5.876 -8.863 1.00 91.25 107 LEU A O 1
ATOM 807 N N . ILE A 1 108 ? 2.123 4.759 -7.798 1.00 90.56 108 ILE A N 1
ATOM 808 C CA . ILE A 1 108 ? 2.140 3.609 -8.711 1.00 90.56 108 ILE A CA 1
ATOM 809 C C . ILE A 1 108 ? 1.711 4.052 -10.117 1.00 90.56 108 ILE A C 1
ATOM 811 O O . ILE A 1 108 ? 2.364 3.691 -11.098 1.00 90.56 108 ILE A O 1
ATOM 815 N N . SER A 1 109 ? 0.664 4.875 -10.227 1.00 90.75 109 SER A N 1
ATOM 816 C CA . SER A 1 109 ? 0.195 5.396 -11.516 1.00 90.75 109 SER A CA 1
ATOM 817 C C . SER A 1 109 ? 1.225 6.316 -12.182 1.00 90.75 109 SER A C 1
ATOM 819 O O . SER A 1 109 ? 1.534 6.130 -13.359 1.00 90.75 109 SER A O 1
ATOM 821 N N . LEU A 1 110 ? 1.847 7.227 -11.426 1.00 88.62 110 LEU A N 1
ATOM 822 C CA . LEU A 1 110 ? 2.940 8.078 -11.902 1.00 88.62 110 LEU A CA 1
ATOM 823 C C . LEU A 1 110 ? 4.149 7.248 -12.325 1.00 88.62 110 LEU A C 1
ATOM 825 O O . LEU A 1 110 ? 4.743 7.530 -13.363 1.00 88.62 110 LEU A O 1
ATOM 829 N N . GLY A 1 111 ? 4.497 6.202 -11.574 1.00 83.69 111 GLY A N 1
ATOM 830 C CA . GLY A 1 111 ? 5.550 5.257 -11.941 1.00 83.69 111 GLY A CA 1
ATOM 831 C C . GLY A 1 111 ? 5.252 4.548 -13.264 1.00 83.69 111 GLY A C 1
ATOM 832 O O . GLY A 1 111 ? 6.119 4.459 -14.131 1.00 83.69 111 GLY A O 1
ATOM 833 N N . ALA A 1 112 ? 4.009 4.108 -13.468 1.00 83.12 112 ALA A N 1
ATOM 834 C CA . ALA A 1 112 ? 3.593 3.455 -14.708 1.00 83.12 112 ALA A CA 1
ATOM 835 C C . ALA A 1 112 ? 3.587 4.415 -15.912 1.00 8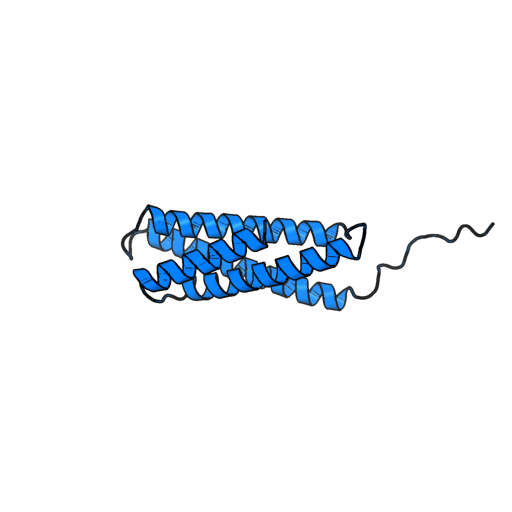3.12 112 ALA A C 1
ATOM 837 O O . ALA A 1 112 ? 3.999 4.024 -17.007 1.00 83.12 112 ALA A O 1
ATOM 838 N N . ILE A 1 113 ? 3.143 5.663 -15.723 1.00 83.69 113 ILE A N 1
ATOM 839 C CA . ILE A 1 113 ? 3.142 6.696 -16.770 1.00 83.69 113 ILE A CA 1
ATOM 840 C C . ILE A 1 113 ? 4.581 7.102 -17.103 1.00 83.69 113 ILE A C 1
ATOM 842 O O . ILE A 1 113 ? 4.987 6.993 -18.257 1.00 83.69 113 ILE A O 1
ATOM 846 N N . SER A 1 114 ? 5.377 7.490 -16.103 1.00 76.94 114 SER A N 1
ATOM 847 C CA . SER A 1 114 ? 6.777 7.898 -16.295 1.00 76.94 114 SER A CA 1
ATOM 848 C C . SER A 1 114 ? 7.620 6.796 -16.934 1.00 76.94 114 SER A C 1
ATOM 850 O O . SER A 1 114 ? 8.385 7.081 -17.849 1.00 76.94 114 SER A O 1
ATOM 852 N N . SER A 1 115 ? 7.420 5.528 -16.562 1.00 71.94 115 SER A N 1
ATOM 853 C CA . SER A 1 115 ? 8.121 4.401 -17.192 1.00 71.94 115 SER A CA 1
ATOM 854 C C . SER A 1 115 ? 7.796 4.252 -18.685 1.00 71.94 115 SER A C 1
ATOM 856 O O . SER A 1 115 ? 8.677 3.916 -19.474 1.00 71.94 115 SER A O 1
ATOM 858 N N . ARG A 1 116 ? 6.561 4.555 -19.110 1.00 68.88 116 ARG A N 1
ATOM 859 C CA . ARG A 1 116 ? 6.190 4.561 -20.538 1.00 68.88 116 ARG A CA 1
ATOM 860 C C . ARG A 1 116 ? 6.789 5.744 -21.297 1.00 68.88 116 ARG A C 1
ATOM 862 O O . ARG A 1 116 ? 7.070 5.608 -22.483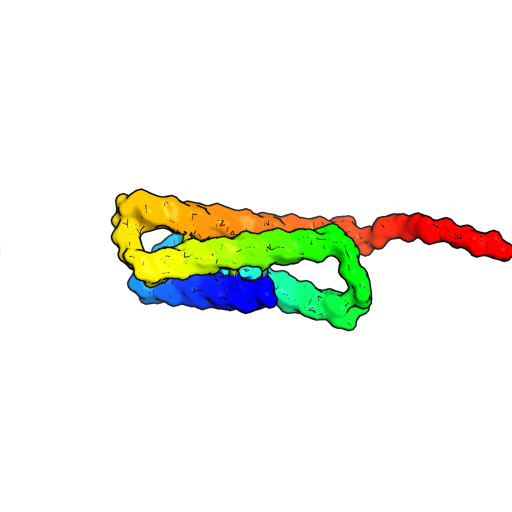 1.00 68.88 116 ARG A O 1
ATOM 869 N N . TRP A 1 117 ? 6.960 6.882 -20.629 1.00 62.94 117 TRP A N 1
ATOM 870 C CA . TRP A 1 117 ? 7.486 8.113 -21.227 1.00 62.94 117 TRP A CA 1
ATOM 871 C C . TRP A 1 117 ? 9.019 8.094 -21.301 1.00 62.94 117 TRP A C 1
ATOM 873 O O . TRP A 1 117 ? 9.597 8.587 -22.263 1.00 62.94 117 TRP A O 1
ATOM 883 N N . CYS A 1 118 ? 9.682 7.440 -20.346 1.00 59.22 118 CYS A N 1
ATOM 884 C CA . CYS A 1 118 ? 11.134 7.246 -20.299 1.00 59.22 118 CYS A CA 1
ATOM 885 C C . CYS A 1 118 ? 11.597 5.959 -21.008 1.00 59.22 118 CYS A C 1
ATOM 887 O O . CYS A 1 118 ? 12.599 5.364 -20.618 1.00 59.22 118 CYS A O 1
ATOM 889 N N . ARG A 1 119 ? 10.863 5.502 -22.031 1.00 54.19 119 ARG A N 1
ATOM 890 C CA . ARG A 1 119 ? 11.204 4.292 -22.801 1.00 54.19 119 ARG A CA 1
ATOM 891 C C . ARG A 1 119 ? 12.485 4.454 -23.628 1.00 54.19 119 ARG A C 1
ATOM 893 O O . ARG A 1 119 ? 13.098 3.457 -23.996 1.00 54.19 119 ARG A O 1
ATOM 900 N N . SER A 1 120 ? 12.884 5.692 -23.908 1.00 49.38 120 SER A N 1
ATOM 901 C CA . SER A 1 120 ? 14.186 5.988 -24.493 1.00 49.38 120 SER A CA 1
ATOM 902 C C . SER A 1 120 ? 15.252 5.912 -23.398 1.00 49.38 120 SER A C 1
ATOM 904 O O . SER A 1 120 ? 15.103 6.608 -22.387 1.00 49.38 120 SER A O 1
ATOM 906 N N . PRO A 1 121 ? 16.316 5.103 -23.559 1.00 51.53 121 PRO A N 1
ATOM 907 C CA . PRO A 1 121 ? 17.451 5.181 -22.652 1.00 51.53 121 PRO A CA 1
ATOM 908 C C . PRO A 1 121 ? 17.967 6.630 -22.643 1.00 51.53 121 PRO A C 1
ATOM 910 O O . PRO A 1 121 ? 17.905 7.297 -23.684 1.00 51.53 121 PRO A O 1
ATOM 913 N N . PRO A 1 122 ? 18.438 7.155 -21.493 1.00 51.56 122 PRO A N 1
ATOM 914 C CA . PRO A 1 122 ? 19.169 8.415 -21.516 1.00 51.56 122 PRO A CA 1
ATOM 915 C C . PRO A 1 122 ? 20.294 8.271 -22.552 1.00 51.56 122 PRO A C 1
ATOM 917 O O . PRO A 1 122 ? 20.885 7.189 -22.608 1.00 51.56 122 PRO A O 1
ATOM 920 N N . PRO A 1 123 ? 20.546 9.291 -23.397 1.00 48.34 123 PRO A N 1
ATOM 921 C CA . PRO A 1 123 ? 21.600 9.221 -24.402 1.00 48.34 123 PRO A CA 1
ATOM 922 C C . PRO A 1 123 ? 22.879 8.764 -23.705 1.00 48.34 123 PRO A C 1
ATOM 924 O O . PRO A 1 123 ? 23.317 9.382 -22.732 1.00 48.34 123 PRO A O 1
ATOM 927 N N . ASP A 1 124 ? 23.373 7.600 -24.123 1.00 51.00 124 ASP A N 1
ATOM 928 C CA . ASP A 1 124 ? 24.493 6.920 -23.493 1.00 51.00 124 ASP A CA 1
ATOM 929 C C . ASP A 1 124 ? 25.699 7.853 -23.647 1.00 51.00 124 ASP A C 1
ATOM 931 O O . ASP A 1 124 ? 26.242 8.013 -24.734 1.00 51.00 124 ASP A O 1
ATOM 935 N N . ASN A 1 125 ? 26.102 8.527 -22.568 1.00 49.69 125 ASN A N 1
ATOM 936 C CA . ASN A 1 125 ? 27.271 9.415 -22.546 1.00 49.69 125 ASN A CA 1
ATOM 937 C C . ASN A 1 125 ? 28.588 8.613 -22.566 1.00 49.69 125 ASN A C 1
ATOM 939 O O . ASN A 1 125 ? 29.625 9.076 -22.084 1.00 49.69 125 ASN A O 1
ATOM 943 N N . ARG A 1 126 ? 28.560 7.389 -23.104 1.00 58.22 126 ARG A N 1
ATOM 944 C CA . ARG A 1 126 ? 29.757 6.648 -23.474 1.00 58.22 126 ARG A CA 1
ATOM 945 C C . ARG A 1 126 ? 30.296 7.320 -24.722 1.00 58.22 126 ARG A C 1
ATOM 947 O O . ARG A 1 126 ? 29.909 7.011 -25.839 1.00 58.22 126 ARG A O 1
ATOM 954 N N . VAL A 1 127 ? 31.148 8.309 -24.486 1.00 54.44 127 VAL A N 1
ATOM 955 C CA . VAL A 1 127 ? 32.112 8.787 -25.466 1.00 54.44 127 VAL A CA 1
ATOM 956 C C . VAL A 1 127 ? 32.810 7.541 -26.003 1.00 54.44 127 VAL A C 1
ATOM 958 O O . VAL A 1 127 ? 33.540 6.887 -25.259 1.00 54.44 127 VAL A O 1
ATOM 961 N N . ASP A 1 128 ? 32.528 7.171 -27.251 1.00 49.12 128 ASP A N 1
ATOM 962 C CA . ASP A 1 128 ? 33.337 6.199 -27.972 1.00 49.12 128 ASP A CA 1
ATOM 963 C C . ASP A 1 128 ? 34.760 6.756 -27.988 1.00 49.12 128 ASP A C 1
ATOM 965 O O . ASP A 1 128 ? 35.068 7.723 -28.689 1.00 49.12 128 ASP A O 1
ATOM 969 N N . TYR A 1 129 ? 35.633 6.196 -27.153 1.00 47.34 129 TYR A N 1
ATOM 970 C CA . TYR A 1 129 ? 37.063 6.414 -27.281 1.00 47.34 129 TYR A CA 1
ATOM 971 C C . TYR A 1 129 ? 37.478 5.693 -28.566 1.00 47.34 129 TYR A C 1
ATOM 973 O O . TYR A 1 129 ? 37.758 4.495 -28.561 1.00 47.34 129 TYR A O 1
ATOM 981 N N . VAL A 1 130 ? 37.419 6.405 -29.691 1.00 54.28 130 VAL A N 1
ATOM 982 C CA . VAL A 1 130 ? 37.990 5.949 -30.957 1.00 54.28 130 VAL A CA 1
ATOM 983 C C . VAL A 1 130 ? 39.504 5.886 -30.755 1.00 54.28 130 VAL A C 1
ATOM 985 O O . VAL A 1 130 ? 40.141 6.918 -30.538 1.00 54.28 130 VAL A O 1
ATOM 988 N N . HIS A 1 131 ? 40.046 4.668 -30.748 1.00 46.19 131 HIS A N 1
ATOM 989 C CA . HIS A 1 131 ? 41.478 4.407 -30.884 1.00 46.19 131 HIS A CA 1
ATOM 990 C C . HIS A 1 131 ? 41.890 4.450 -32.353 1.00 46.19 131 HIS A C 1
ATOM 992 O O . HIS A 1 131 ? 41.108 3.948 -33.193 1.00 46.19 131 HIS A O 1
#

Radius of gyration: 18.6 Å; chains: 1; bounding box: 60×22×50 Å